Protein AF-A0A2D6SUL9-F1 (afdb_monomer_lite)

Foldseek 3Di:
DLPVVLVVLLVVLVVVLVVLVPDDQADQQLPALVVAPRRLPHPVQVVQAPSSNGGDPCNSVVSNVVSVVVNVVSVD

pLDDT: mean 88.42, std 6.19, range [51.94, 93.88]

Radius of gyration: 15.13 Å; chains: 1; bounding box: 39×23×37 Å

Structure (mmCIF, N/CA/C/O backbone):
data_AF-A0A2D6SUL9-F1
#
_entry.id   AF-A0A2D6SUL9-F1
#
loop_
_atom_site.group_PDB
_atom_site.id
_atom_site.type_symbol
_atom_site.label_atom_id
_atom_site.label_alt_id
_atom_site.label_comp_id
_atom_site.label_asym_id
_atom_site.label_entity_id
_atom_site.label_seq_id
_atom_site.pdbx_PDB_ins_code
_atom_site.Cartn_x
_atom_site.Cartn_y
_atom_site.Cartn_z
_atom_site.occupancy
_atom_site.B_iso_or_equiv
_atom_site.auth_seq_id
_atom_site.auth_comp_id
_atom_site.auth_asym_id
_atom_site.auth_atom_id
_atom_site.pdbx_PDB_model_num
ATOM 1 N N . MET A 1 1 ? -27.726 6.375 17.318 1.00 51.94 1 MET A N 1
ATOM 2 C CA . MET A 1 1 ? -27.703 5.701 15.996 1.00 51.94 1 MET A CA 1
ATOM 3 C C . MET A 1 1 ? -26.323 5.75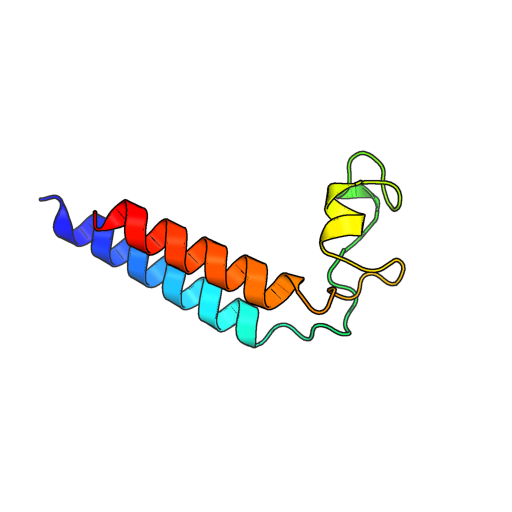8 15.313 1.00 51.94 1 MET A C 1
ATOM 5 O O . MET A 1 1 ? -26.233 5.434 14.140 1.00 51.94 1 MET A O 1
ATOM 9 N N . GLU A 1 2 ? -25.231 6.089 16.020 1.00 60.47 2 GLU A N 1
ATOM 10 C CA . GLU A 1 2 ? -23.908 6.322 15.397 1.00 60.47 2 GLU A CA 1
ATOM 11 C C . GLU A 1 2 ? -23.003 5.076 15.318 1.00 60.47 2 GLU A C 1
ATOM 13 O O . GLU A 1 2 ? -22.107 4.998 14.482 1.00 60.47 2 GLU A O 1
ATOM 18 N N . HIS A 1 3 ? -23.253 4.061 16.149 1.00 70.25 3 HIS A N 1
ATOM 19 C CA . HIS A 1 3 ? -22.443 2.840 16.211 1.00 70.25 3 HIS A CA 1
ATOM 20 C C . HIS A 1 3 ? -22.483 1.916 14.976 1.00 70.25 3 HIS A C 1
ATOM 22 O O . HIS A 1 3 ? -21.422 1.394 14.630 1.00 70.25 3 HIS A O 1
ATOM 28 N N . PRO A 1 4 ? -23.618 1.691 14.276 1.00 83.06 4 PRO A N 1
ATOM 29 C CA . PRO A 1 4 ? -23.633 0.748 13.155 1.00 83.06 4 PRO A CA 1
ATOM 30 C C . PRO A 1 4 ? -22.786 1.238 11.973 1.00 83.06 4 PRO A C 1
ATOM 32 O O . PRO A 1 4 ? -22.117 0.437 11.327 1.00 83.06 4 PRO A O 1
ATOM 35 N N . LEU A 1 5 ? -22.736 2.553 11.732 1.00 86.44 5 LEU A N 1
ATOM 36 C CA . LEU A 1 5 ? -21.917 3.131 10.667 1.00 86.44 5 LEU A CA 1
ATOM 37 C C . LEU A 1 5 ? -20.416 3.007 10.973 1.00 86.44 5 LEU A C 1
ATOM 39 O O . LEU A 1 5 ? -19.648 2.594 10.107 1.00 86.44 5 LEU A O 1
ATOM 43 N N . LYS A 1 6 ? -20.003 3.291 12.218 1.00 87.00 6 LYS A N 1
ATOM 44 C CA . LYS A 1 6 ? -18.608 3.123 12.667 1.00 87.00 6 LYS A CA 1
ATOM 45 C C . LYS A 1 6 ? -18.147 1.667 12.563 1.00 87.00 6 LYS A C 1
ATOM 47 O O . LYS A 1 6 ? -17.027 1.407 12.124 1.00 87.00 6 LYS A O 1
ATOM 52 N N . LEU A 1 7 ? -19.022 0.716 12.901 1.00 88.69 7 LEU A N 1
ATOM 53 C CA . LEU A 1 7 ? -18.760 -0.720 12.761 1.00 88.69 7 LEU A CA 1
ATOM 54 C C . LEU A 1 7 ? -18.578 -1.134 11.298 1.00 88.69 7 LEU A C 1
ATOM 56 O O . LEU A 1 7 ? -17.599 -1.806 10.984 1.00 88.69 7 LEU A O 1
ATOM 60 N N . LEU A 1 8 ? -19.467 -0.695 10.401 1.00 90.06 8 LEU A N 1
ATOM 61 C CA . LEU A 1 8 ? -19.342 -0.964 8.964 1.00 90.06 8 LEU A CA 1
ATOM 62 C C . LEU A 1 8 ? -18.039 -0.396 8.392 1.00 90.06 8 LEU A C 1
ATOM 64 O O . LEU A 1 8 ? -17.335 -1.083 7.654 1.00 90.06 8 LEU A O 1
ATOM 68 N N . PHE A 1 9 ? -17.687 0.832 8.772 1.00 89.25 9 PHE A N 1
ATOM 69 C CA . PHE A 1 9 ? -16.461 1.478 8.311 1.00 89.25 9 PHE A CA 1
ATOM 70 C C . PHE A 1 9 ? -15.210 0.756 8.827 1.00 89.25 9 PHE A C 1
ATOM 72 O O . PHE A 1 9 ? -14.272 0.507 8.074 1.00 89.25 9 PHE A O 1
ATOM 79 N N . THR A 1 10 ? -15.223 0.337 10.094 1.00 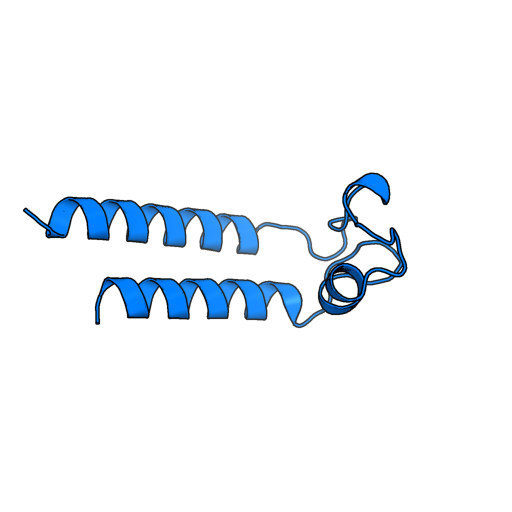90.44 10 THR A N 1
ATOM 80 C CA . THR A 1 10 ? -14.133 -0.447 10.694 1.00 90.44 10 THR A CA 1
ATOM 81 C C . THR A 1 10 ? -13.994 -1.811 10.019 1.00 90.44 10 THR A C 1
ATOM 83 O O . THR A 1 10 ? -12.882 -2.220 9.693 1.00 90.44 10 THR A O 1
ATOM 86 N N . ALA A 1 11 ? -15.106 -2.496 9.740 1.00 91.25 11 ALA A N 1
ATOM 87 C CA . ALA A 1 11 ? -15.096 -3.763 9.014 1.00 91.25 11 ALA A CA 1
ATOM 88 C C . ALA A 1 11 ? -14.504 -3.602 7.603 1.00 91.25 11 ALA A C 1
ATOM 90 O O . ALA A 1 11 ? -13.667 -4.408 7.196 1.00 91.25 11 ALA A O 1
ATOM 91 N N . ALA A 1 12 ? -14.862 -2.531 6.885 1.00 91.50 12 ALA A N 1
ATOM 92 C CA . ALA A 1 12 ? -14.278 -2.216 5.583 1.00 91.50 12 ALA A CA 1
ATOM 93 C C . ALA A 1 12 ? -12.760 -1.969 5.675 1.00 91.50 12 ALA A C 1
ATOM 95 O O . ALA A 1 12 ? -12.001 -2.540 4.891 1.00 91.50 12 ALA A O 1
ATOM 96 N N . ILE A 1 13 ? -12.299 -1.191 6.663 1.00 91.62 13 ILE A N 1
ATOM 97 C CA . ILE A 1 13 ? -10.866 -0.948 6.908 1.00 91.62 13 ILE A CA 1
ATOM 98 C C . ILE A 1 13 ? -10.114 -2.262 7.157 1.00 91.62 13 ILE A C 1
ATOM 100 O O . ILE A 1 13 ? -9.044 -2.481 6.582 1.00 91.62 13 ILE A O 1
ATOM 104 N N . VAL A 1 14 ? -10.664 -3.148 7.993 1.00 91.25 14 VAL A N 1
ATOM 105 C CA . VAL A 1 14 ? -10.052 -4.447 8.310 1.00 91.25 14 VAL A CA 1
ATOM 106 C C . VAL A 1 14 ? -9.956 -5.322 7.063 1.00 91.25 14 VAL A C 1
ATOM 108 O O . VAL A 1 14 ? -8.884 -5.857 6.782 1.00 91.25 14 VAL A O 1
ATOM 111 N N . LEU A 1 15 ? -11.030 -5.426 6.276 1.00 93.12 15 LEU A N 1
ATOM 112 C CA . LEU A 1 15 ? -11.036 -6.220 5.044 1.00 93.12 15 LEU A CA 1
ATOM 113 C C . LEU A 1 15 ? -9.997 -5.723 4.033 1.00 93.12 15 LEU A C 1
ATOM 115 O O . LEU A 1 15 ? -9.241 -6.525 3.483 1.00 93.12 15 LEU A O 1
ATOM 119 N N . VAL A 1 16 ? -9.904 -4.406 3.827 1.00 91.81 16 VAL A N 1
ATOM 120 C CA . VAL A 1 16 ? -8.901 -3.821 2.924 1.00 91.81 16 VAL A CA 1
ATOM 121 C C . VAL A 1 16 ? -7.484 -4.050 3.456 1.00 91.81 16 VAL A C 1
ATOM 123 O O . VAL A 1 16 ? -6.592 -4.408 2.690 1.00 91.81 16 VAL A O 1
ATOM 126 N N . SER A 1 17 ? -7.270 -3.926 4.767 1.00 90.56 17 SER A N 1
ATOM 127 C CA . SER A 1 17 ? -5.965 -4.181 5.394 1.00 90.56 17 SER A CA 1
ATOM 128 C C . SER A 1 17 ? -5.514 -5.634 5.212 1.00 90.56 17 SER A C 1
ATOM 130 O O . SER A 1 17 ? -4.358 -5.889 4.876 1.00 90.56 17 SER A O 1
ATOM 132 N N . ILE A 1 18 ? -6.435 -6.592 5.366 1.00 91.12 18 ILE A N 1
ATOM 133 C CA . ILE A 1 18 ? -6.173 -8.012 5.099 1.00 91.12 18 ILE A CA 1
ATOM 134 C C . ILE A 1 18 ? -5.807 -8.212 3.626 1.00 91.12 18 ILE A C 1
ATOM 136 O O . ILE A 1 18 ? -4.801 -8.857 3.337 1.00 91.12 18 ILE A O 1
ATOM 140 N N . ALA A 1 19 ? -6.563 -7.624 2.694 1.00 90.44 19 ALA A N 1
ATOM 141 C CA . ALA A 1 19 ? -6.261 -7.720 1.266 1.00 90.44 19 ALA A CA 1
ATOM 142 C C . ALA A 1 19 ? -4.850 -7.194 0.944 1.00 90.44 19 ALA A C 1
ATOM 144 O O . ALA A 1 19 ? -4.095 -7.857 0.234 1.00 90.44 19 ALA A O 1
ATOM 145 N N . VAL A 1 20 ? -4.447 -6.063 1.538 1.00 89.19 20 VAL A N 1
ATOM 146 C CA . VAL A 1 20 ? -3.094 -5.503 1.388 1.00 89.19 20 VAL A CA 1
ATOM 147 C C . VAL A 1 20 ? -2.023 -6.499 1.835 1.00 89.19 20 VAL A C 1
ATOM 149 O O . VAL A 1 20 ? -0.998 -6.626 1.163 1.00 89.19 20 VAL A O 1
ATOM 152 N N . CYS A 1 21 ? -2.240 -7.256 2.914 1.00 88.06 21 CYS A N 1
ATOM 153 C CA . CYS A 1 21 ? -1.290 -8.276 3.366 1.00 88.06 21 CYS A CA 1
ATOM 154 C C . CYS A 1 21 ? -1.025 -9.354 2.305 1.00 88.06 21 CYS A C 1
ATOM 156 O O . CYS A 1 21 ? 0.126 -9.777 2.177 1.00 88.06 21 CYS A O 1
ATOM 158 N N . PHE A 1 22 ? -2.021 -9.715 1.494 1.00 90.81 22 PHE A N 1
ATOM 159 C CA . PHE A 1 22 ? -1.899 -10.728 0.439 1.00 90.81 22 PHE A CA 1
ATOM 160 C C . PHE A 1 22 ? -1.351 -10.209 -0.898 1.00 90.81 22 PHE A C 1
ATOM 162 O O . PHE A 1 22 ? -1.009 -11.020 -1.754 1.00 90.81 22 PHE A O 1
ATOM 169 N N . ILE A 1 23 ? -1.206 -8.892 -1.088 1.00 88.69 23 ILE A N 1
ATOM 170 C CA . ILE A 1 23 ? -0.593 -8.343 -2.309 1.00 88.69 23 ILE A CA 1
ATOM 171 C C . ILE A 1 23 ? 0.881 -8.759 -2.380 1.00 88.69 23 ILE A C 1
ATOM 173 O O . ILE A 1 23 ? 1.652 -8.473 -1.454 1.00 88.69 23 ILE A O 1
ATOM 177 N N . ASP A 1 24 ? 1.294 -9.388 -3.481 1.00 89.06 24 ASP A N 1
ATOM 178 C CA . ASP A 1 24 ? 2.704 -9.676 -3.732 1.00 89.06 24 ASP A CA 1
ATOM 179 C C . ASP A 1 24 ? 3.458 -8.374 -4.018 1.00 89.06 24 ASP A C 1
ATOM 181 O O . ASP A 1 24 ? 3.302 -7.754 -5.068 1.00 89.06 24 ASP A O 1
ATOM 185 N N . SER A 1 25 ? 4.318 -7.968 -3.083 1.00 86.00 25 SER A N 1
ATOM 186 C CA . SER A 1 25 ? 5.126 -6.754 -3.208 1.00 86.00 25 SER A CA 1
ATOM 187 C C . SER A 1 25 ? 6.052 -6.760 -4.424 1.00 86.00 25 SER A C 1
ATOM 189 O O . SER A 1 25 ? 6.490 -5.686 -4.828 1.00 86.00 25 SER A O 1
ATOM 191 N N . LYS A 1 26 ? 6.407 -7.936 -4.958 1.00 88.00 26 LYS A N 1
ATOM 192 C CA . LYS A 1 26 ? 7.342 -8.080 -6.082 1.00 88.00 26 LYS A CA 1
ATOM 193 C C . LYS A 1 26 ? 6.664 -7.989 -7.448 1.00 88.00 26 LYS A C 1
ATOM 195 O O . LYS A 1 26 ? 7.370 -7.805 -8.434 1.00 88.00 26 LYS A O 1
ATOM 200 N N . ALA A 1 27 ? 5.340 -8.112 -7.509 1.00 89.56 27 ALA A N 1
ATOM 201 C CA . ALA A 1 27 ? 4.589 -7.926 -8.744 1.00 89.56 27 ALA A CA 1
ATOM 202 C C . ALA A 1 27 ? 4.608 -6.452 -9.187 1.00 89.56 27 ALA A C 1
ATOM 204 O O . ALA A 1 27 ? 4.859 -5.556 -8.374 1.00 89.56 27 ALA A O 1
ATOM 205 N N . ASP A 1 28 ? 4.308 -6.195 -10.463 1.00 88.69 28 ASP A N 1
ATOM 206 C CA . ASP A 1 28 ? 4.061 -4.833 -10.940 1.00 88.69 28 ASP A CA 1
ATOM 207 C C . ASP A 1 28 ? 2.734 -4.320 -10.363 1.00 88.69 28 ASP A C 1
ATOM 209 O O . ASP A 1 28 ? 1.650 -4.584 -10.882 1.00 88.69 28 ASP A O 1
ATOM 213 N N . ASN A 1 29 ? 2.840 -3.606 -9.243 1.00 87.75 29 ASN A N 1
ATOM 214 C CA . ASN A 1 29 ? 1.715 -3.023 -8.519 1.00 87.75 29 ASN A CA 1
ATOM 215 C C . ASN A 1 29 ? 1.509 -1.540 -8.858 1.00 87.75 29 ASN A C 1
ATOM 217 O O . ASN A 1 29 ? 0.535 -0.938 -8.409 1.00 87.75 29 ASN A O 1
ATOM 221 N N . ALA A 1 30 ? 2.428 -0.920 -9.607 1.00 86.88 30 ALA A N 1
ATOM 222 C CA . ALA A 1 30 ? 2.293 0.475 -10.017 1.00 86.88 30 ALA A CA 1
ATOM 223 C C . ALA A 1 30 ? 1.251 0.639 -11.129 1.00 86.88 30 ALA A C 1
ATOM 225 O O . ALA A 1 30 ? 0.686 1.726 -11.269 1.00 86.88 30 ALA A O 1
ATOM 226 N N . GLY A 1 31 ? 1.006 -0.420 -11.906 1.00 87.69 31 GLY A N 1
ATOM 227 C CA . GLY A 1 31 ? 0.106 -0.383 -13.048 1.00 87.69 31 GLY A CA 1
ATOM 228 C C . GLY A 1 31 ? 0.643 0.490 -14.192 1.00 87.69 31 GLY A C 1
ATOM 229 O O . GLY A 1 31 ? 1.765 1.006 -14.129 1.00 87.69 31 GLY A O 1
ATOM 230 N N . PRO A 1 32 ? -0.145 0.665 -15.267 1.00 89.06 32 PRO A N 1
ATOM 231 C CA . PRO A 1 32 ? 0.288 1.415 -16.437 1.00 89.06 32 PRO A CA 1
ATOM 232 C C . PRO A 1 32 ? 0.590 2.882 -16.117 1.00 89.06 32 PRO A C 1
ATOM 234 O O . PRO A 1 32 ? -0.077 3.523 -15.303 1.00 89.06 32 PRO A O 1
ATOM 237 N N . ASP A 1 33 ? 1.576 3.436 -16.828 1.00 88.00 33 ASP A N 1
ATOM 238 C CA . ASP A 1 33 ? 2.060 4.809 -16.637 1.00 88.00 33 ASP A CA 1
ATOM 239 C C . ASP A 1 33 ? 0.945 5.864 -16.794 1.00 88.00 33 ASP A C 1
ATOM 241 O O . ASP A 1 33 ? 1.037 6.939 -16.210 1.00 88.00 33 ASP A O 1
ATOM 245 N N . SER A 1 34 ? -0.142 5.546 -17.507 1.00 87.69 34 SER A N 1
ATOM 246 C CA . SER A 1 34 ? -1.321 6.407 -17.665 1.00 87.69 34 SER A CA 1
ATOM 247 C C . SER A 1 34 ? -2.100 6.668 -16.372 1.00 87.69 34 SER A C 1
ATOM 249 O O . SER A 1 34 ? -2.834 7.650 -16.311 1.00 87.69 34 SER A O 1
ATOM 251 N N . PHE A 1 35 ? -1.961 5.826 -15.338 1.00 87.62 35 PHE A N 1
ATOM 252 C CA . PHE A 1 35 ? -2.562 6.092 -14.022 1.00 87.62 35 PHE A CA 1
ATOM 253 C C . PHE A 1 35 ? -1.866 7.226 -13.268 1.00 87.62 35 PHE A C 1
ATOM 255 O O . PHE A 1 35 ? -2.426 7.784 -12.326 1.00 87.62 35 PHE A O 1
ATOM 262 N N . TRP A 1 36 ? -0.648 7.575 -13.677 1.00 90.88 36 TRP A N 1
ATOM 263 C CA . TRP A 1 36 ? 0.194 8.530 -12.981 1.00 90.88 36 TRP A CA 1
ATOM 264 C C . TRP A 1 36 ? 0.283 9.819 -13.781 1.00 90.88 36 TRP A C 1
ATOM 266 O O . TRP A 1 36 ? 0.611 9.809 -14.967 1.00 90.88 36 TRP A O 1
ATOM 276 N N . ARG A 1 37 ? 0.062 10.958 -13.119 1.00 88.0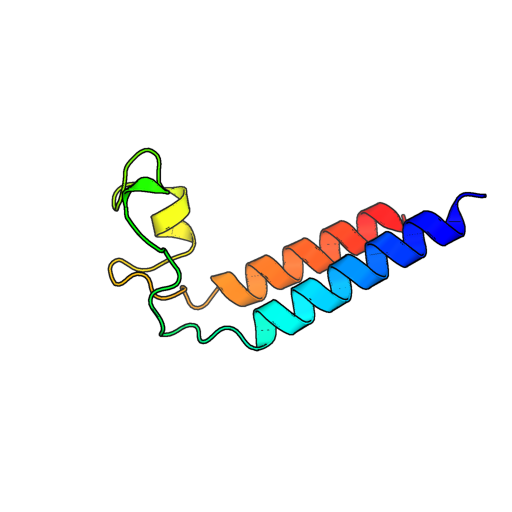6 37 ARG A N 1
ATOM 277 C CA . ARG A 1 37 ? 0.033 12.277 -13.772 1.00 88.06 37 ARG A CA 1
ATOM 278 C C . ARG A 1 37 ? 1.324 12.581 -14.535 1.00 88.06 37 ARG A C 1
ATOM 280 O O . ARG A 1 37 ? 1.287 13.250 -15.562 1.00 88.06 37 ARG A O 1
ATOM 287 N N . PHE A 1 38 ? 2.451 12.073 -14.041 1.00 88.19 38 PHE A N 1
ATOM 288 C CA . PHE A 1 38 ? 3.762 12.195 -14.682 1.00 88.19 38 PHE A CA 1
ATOM 289 C C . PHE A 1 38 ? 4.383 10.836 -15.047 1.00 88.19 38 PHE A C 1
ATOM 291 O O . PHE A 1 38 ? 5.611 10.718 -15.145 1.00 88.19 38 PHE A O 1
ATOM 298 N N . GLY A 1 39 ? 3.562 9.793 -15.214 1.00 88.31 39 GLY A N 1
ATOM 299 C CA . GLY A 1 39 ? 4.031 8.440 -15.513 1.00 88.31 39 GLY A CA 1
ATOM 300 C C . GLY A 1 39 ? 5.056 7.949 -14.492 1.00 88.31 39 GLY A C 1
ATOM 301 O O . GLY A 1 39 ? 4.913 8.134 -13.280 1.00 88.31 39 GLY A O 1
ATOM 302 N N . ARG A 1 40 ? 6.176 7.406 -14.984 1.00 83.75 40 ARG A N 1
ATOM 303 C CA . ARG A 1 40 ? 7.258 6.907 -14.117 1.00 83.75 40 ARG A CA 1
ATOM 304 C C . ARG A 1 40 ? 7.932 7.964 -13.255 1.00 83.75 40 ARG A C 1
ATOM 306 O O . ARG A 1 40 ? 8.549 7.616 -12.249 1.00 83.75 40 ARG A O 1
ATOM 313 N N . ARG A 1 41 ? 7.842 9.237 -13.649 1.00 87.50 41 ARG A N 1
ATOM 314 C CA . ARG A 1 41 ? 8.463 10.362 -12.939 1.00 87.50 41 ARG A CA 1
ATOM 315 C C . ARG A 1 41 ? 7.562 10.938 -11.852 1.00 87.50 41 ARG A C 1
ATOM 317 O O . ARG A 1 41 ? 7.992 11.848 -11.146 1.00 87.50 41 ARG A O 1
ATOM 324 N N . ASP A 1 42 ? 6.355 10.416 -11.674 1.00 90.31 42 ASP A N 1
ATOM 325 C CA . ASP A 1 42 ? 5.480 10.864 -10.600 1.00 90.31 42 ASP A CA 1
ATOM 326 C C . ASP A 1 42 ? 6.137 10.629 -9.227 1.00 90.31 42 ASP A C 1
ATOM 328 O O . ASP A 1 42 ? 6.723 9.574 -8.961 1.00 90.31 42 ASP A O 1
ATOM 332 N N . LEU A 1 43 ? 6.129 11.658 -8.376 1.00 90.12 43 LEU A N 1
ATOM 333 C CA . LEU A 1 43 ? 6.751 11.596 -7.053 1.00 90.12 43 LEU A CA 1
ATOM 334 C C . LEU A 1 43 ? 6.019 10.609 -6.148 1.00 90.12 43 LEU A C 1
ATOM 336 O O . LEU A 1 43 ? 6.674 9.866 -5.420 1.00 90.12 43 LEU A O 1
ATOM 340 N N . VAL A 1 44 ? 4.688 10.556 -6.236 1.00 89.31 44 VAL A N 1
ATOM 341 C CA . VAL A 1 44 ? 3.874 9.640 -5.435 1.00 89.31 44 VAL A CA 1
ATOM 342 C C . VAL A 1 44 ? 4.163 8.208 -5.864 1.00 89.31 44 VAL A C 1
ATOM 344 O O . VAL A 1 44 ? 4.490 7.382 -5.013 1.00 89.31 44 VAL A O 1
ATOM 347 N N . ARG A 1 45 ? 4.180 7.937 -7.180 1.00 91.06 45 ARG A N 1
ATOM 348 C CA . ARG A 1 45 ? 4.568 6.623 -7.726 1.00 91.06 45 ARG A CA 1
ATOM 349 C C . ARG A 1 45 ? 5.931 6.196 -7.213 1.00 91.06 45 ARG A C 1
ATOM 351 O O . ARG A 1 45 ? 6.082 5.079 -6.742 1.00 91.06 45 ARG A O 1
ATOM 358 N N . ARG A 1 46 ? 6.933 7.074 -7.302 1.00 91.31 46 ARG A N 1
ATOM 359 C CA . ARG A 1 46 ? 8.311 6.748 -6.906 1.00 91.31 46 ARG A CA 1
ATOM 360 C C . ARG A 1 46 ? 8.478 6.595 -5.401 1.00 91.31 46 ARG A C 1
ATOM 362 O O . ARG A 1 46 ? 9.390 5.880 -4.988 1.00 91.31 46 ARG A O 1
ATOM 369 N N . LEU A 1 47 ? 7.625 7.232 -4.601 1.00 90.88 47 LEU A N 1
ATOM 370 C CA . LEU A 1 47 ? 7.602 7.070 -3.152 1.00 90.88 47 LEU A CA 1
ATOM 371 C C . LEU A 1 47 ? 7.094 5.679 -2.757 1.00 90.88 47 LEU A C 1
ATOM 373 O O . LEU A 1 47 ? 7.672 5.058 -1.870 1.00 90.88 47 LEU A O 1
ATOM 377 N N . ILE A 1 48 ? 6.056 5.167 -3.425 1.00 91.50 48 ILE A N 1
ATOM 378 C CA . ILE A 1 48 ? 5.418 3.893 -3.050 1.00 91.50 48 ILE A CA 1
ATOM 379 C C . ILE A 1 48 ? 5.910 2.686 -3.866 1.00 91.50 48 ILE A C 1
ATOM 381 O O . ILE A 1 48 ? 5.956 1.564 -3.357 1.00 91.50 48 ILE A O 1
ATOM 385 N N . CYS A 1 49 ? 6.347 2.897 -5.102 1.00 92.50 49 CYS A N 1
ATOM 386 C CA . CYS A 1 49 ? 6.816 1.861 -6.016 1.00 92.50 49 CYS A CA 1
ATOM 387 C C . CYS A 1 49 ? 8.256 2.127 -6.476 1.00 92.50 49 CYS A C 1
ATOM 389 O O . CYS A 1 49 ? 8.763 3.256 -6.487 1.00 92.50 49 CYS A O 1
ATOM 391 N N . ARG A 1 50 ? 8.943 1.051 -6.849 1.00 91.38 50 ARG A N 1
ATOM 392 C CA . ARG A 1 50 ? 10.213 1.070 -7.577 1.00 91.38 50 ARG A CA 1
ATOM 393 C C . ARG A 1 50 ? 9.966 1.322 -9.068 1.00 91.38 50 ARG A C 1
ATOM 395 O O . ARG A 1 50 ? 8.829 1.425 -9.525 1.00 91.38 50 ARG A O 1
ATOM 402 N N . GLU A 1 51 ? 11.043 1.469 -9.834 1.00 88.50 51 GLU A N 1
ATOM 403 C CA . GLU A 1 51 ? 10.952 1.740 -11.276 1.00 88.50 51 GLU A CA 1
ATOM 404 C C . GLU A 1 51 ? 10.322 0.584 -12.061 1.00 88.50 51 GLU A C 1
ATOM 406 O O . GLU A 1 51 ? 9.601 0.843 -13.026 1.00 88.50 51 GL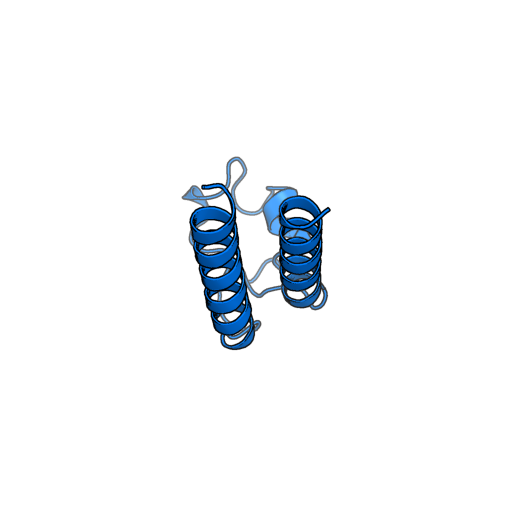U A O 1
ATOM 411 N N . ASP A 1 52 ? 10.534 -0.648 -11.586 1.00 88.94 52 ASP A N 1
ATOM 412 C CA . ASP A 1 52 ? 9.946 -1.903 -12.077 1.00 88.94 52 ASP A CA 1
ATOM 413 C C . ASP A 1 52 ? 8.472 -2.095 -11.673 1.00 88.94 52 ASP A C 1
ATOM 415 O O . ASP A 1 52 ? 7.871 -3.105 -12.018 1.00 88.94 52 ASP A O 1
ATOM 419 N N . GLY A 1 53 ? 7.892 -1.143 -10.933 1.00 88.25 53 GLY A N 1
ATOM 420 C CA . GLY A 1 53 ? 6.503 -1.191 -10.483 1.00 88.25 53 GLY A CA 1
ATOM 421 C C . GLY A 1 53 ? 6.270 -1.988 -9.197 1.00 88.25 53 GLY A C 1
ATOM 422 O O . GLY A 1 53 ? 5.178 -1.919 -8.632 1.00 88.25 53 GLY A O 1
ATOM 423 N N . SER A 1 54 ? 7.294 -2.665 -8.671 1.00 93.44 54 SER A N 1
ATOM 424 C CA . SER A 1 54 ? 7.207 -3.374 -7.393 1.00 93.44 54 SER A CA 1
ATOM 425 C C . SER A 1 54 ? 7.057 -2.405 -6.219 1.00 93.44 54 SER A C 1
ATOM 427 O O . SER A 1 54 ? 7.578 -1.284 -6.232 1.00 93.44 54 SER A O 1
ATOM 429 N N . PHE A 1 55 ? 6.351 -2.817 -5.167 1.00 93.88 55 PHE A N 1
ATOM 430 C CA . PHE A 1 55 ? 6.238 -2.002 -3.962 1.00 93.88 55 PHE A CA 1
ATOM 431 C C . PHE A 1 55 ? 7.581 -1.884 -3.249 1.00 93.88 55 PHE A C 1
ATOM 433 O O . PHE A 1 55 ? 8.353 -2.838 -3.114 1.00 93.88 55 PHE A O 1
ATOM 440 N N . ARG A 1 56 ? 7.851 -0.696 -2.706 1.00 92.44 56 ARG A N 1
ATOM 441 C CA . ARG A 1 56 ? 8.980 -0.516 -1.793 1.00 92.44 56 ARG A CA 1
ATOM 442 C C . ARG A 1 56 ? 8.707 -1.209 -0.459 1.00 92.44 56 ARG A C 1
ATOM 444 O O . ARG A 1 56 ? 7.568 -1.431 -0.055 1.00 92.44 56 ARG A O 1
ATOM 451 N N . ARG A 1 57 ? 9.787 -1.507 0.272 1.00 89.56 57 ARG A N 1
ATOM 452 C CA . ARG A 1 57 ? 9.743 -2.224 1.560 1.00 89.56 57 ARG A CA 1
ATOM 453 C C . ARG A 1 57 ? 8.800 -1.570 2.579 1.00 89.56 57 ARG A C 1
ATOM 455 O O . ARG A 1 57 ? 8.168 -2.277 3.353 1.00 89.56 57 ARG A O 1
ATOM 462 N N . TYR A 1 58 ? 8.723 -0.242 2.581 1.00 90.19 58 TYR A N 1
ATOM 463 C CA . TYR A 1 58 ? 7.917 0.539 3.523 1.00 90.19 58 TYR A CA 1
ATOM 464 C C . TYR A 1 58 ? 6.488 0.824 3.041 1.00 90.19 58 TYR A C 1
ATOM 466 O O . TYR A 1 58 ? 5.682 1.323 3.817 1.00 90.19 58 TYR A O 1
ATOM 474 N N . THR A 1 59 ? 6.137 0.472 1.804 1.00 91.56 59 THR A N 1
ATOM 475 C CA . THR A 1 59 ? 4.825 0.798 1.232 1.00 91.56 59 THR A CA 1
ATOM 476 C C . THR A 1 59 ? 3.702 0.040 1.923 1.00 91.56 59 THR A C 1
ATOM 478 O O . THR A 1 59 ? 2.787 0.659 2.453 1.00 91.56 59 THR A O 1
ATOM 481 N N . LYS A 1 60 ? 3.796 -1.294 2.007 1.00 90.06 60 LYS A N 1
ATOM 482 C CA . LYS A 1 60 ? 2.798 -2.117 2.712 1.00 90.06 60 LYS A CA 1
ATOM 483 C C . LYS A 1 60 ? 2.637 -1.738 4.191 1.00 90.06 60 LYS A C 1
ATOM 485 O O . LYS A 1 60 ? 1.505 -1.473 4.588 1.00 90.06 60 LYS A O 1
ATOM 490 N N . PRO A 1 61 ? 3.705 -1.666 5.014 1.00 91.00 61 PRO A N 1
ATOM 491 C CA . PRO A 1 61 ? 3.542 -1.265 6.409 1.00 91.00 61 PRO A CA 1
ATOM 492 C C . PRO A 1 61 ? 3.046 0.181 6.546 1.00 91.00 61 PRO A C 1
ATOM 494 O O . PRO A 1 61 ? 2.271 0.454 7.454 1.00 91.00 61 PRO A O 1
ATOM 497 N N . GLY A 1 62 ? 3.415 1.089 5.634 1.00 92.38 62 GLY A N 1
ATOM 498 C CA . GLY A 1 62 ? 2.891 2.456 5.607 1.00 92.38 62 GLY A CA 1
ATOM 499 C C . GLY A 1 62 ? 1.386 2.517 5.325 1.00 92.38 62 GLY A C 1
ATOM 500 O O . GLY A 1 62 ? 0.665 3.218 6.028 1.00 92.38 62 GLY A O 1
ATOM 501 N N . ILE A 1 63 ? 0.895 1.735 4.356 1.00 90.88 63 ILE A N 1
ATOM 502 C CA . I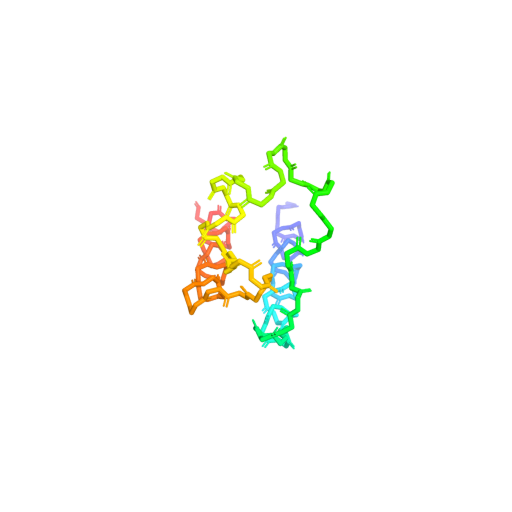LE A 1 63 ? -0.543 1.609 4.061 1.00 90.88 63 ILE A CA 1
ATOM 503 C C . ILE A 1 63 ? -1.298 1.058 5.279 1.00 90.88 63 ILE A C 1
ATOM 505 O O . ILE A 1 63 ? -2.334 1.597 5.658 1.00 90.88 63 ILE A O 1
ATOM 509 N N . LEU A 1 64 ? -0.771 0.014 5.926 1.00 92.38 64 LEU A N 1
ATOM 510 C CA . LEU A 1 64 ? -1.391 -0.563 7.123 1.00 92.38 64 LEU A CA 1
ATOM 511 C C . LEU A 1 64 ? -1.428 0.436 8.286 1.00 92.38 64 LEU A C 1
ATOM 513 O O . LEU A 1 64 ? -2.459 0.573 8.939 1.00 92.38 64 LEU A O 1
ATOM 517 N N . LEU A 1 65 ? -0.340 1.177 8.514 1.00 92.81 65 LEU A N 1
ATOM 518 C CA . LEU A 1 65 ? -0.292 2.227 9.533 1.00 92.81 65 LEU A CA 1
ATOM 519 C C . LEU A 1 65 ? -1.342 3.315 9.265 1.00 92.81 65 LEU A C 1
ATOM 521 O O . LEU A 1 65 ? -2.004 3.775 10.193 1.00 92.81 65 LEU A O 1
ATOM 525 N N . TRP A 1 66 ? -1.530 3.690 7.998 1.00 92.00 66 TRP A N 1
ATOM 526 C CA . TRP A 1 66 ? -2.553 4.651 7.594 1.00 92.00 66 TRP A CA 1
ATOM 527 C C . TRP A 1 66 ? -3.966 4.160 7.922 1.00 92.00 66 TRP A C 1
ATOM 529 O O . TRP A 1 66 ? -4.770 4.908 8.476 1.00 92.00 66 TRP A O 1
ATOM 539 N N . PHE A 1 67 ? -4.262 2.887 7.654 1.00 91.50 67 PHE A N 1
ATOM 540 C CA . PHE A 1 67 ? -5.547 2.285 8.013 1.00 91.50 67 PHE A CA 1
ATOM 541 C C . PHE A 1 67 ? -5.771 2.203 9.525 1.00 91.50 67 PHE A C 1
ATOM 543 O O . PHE A 1 67 ? -6.884 2.452 9.984 1.00 91.50 67 PHE A O 1
ATOM 550 N N . VAL A 1 68 ? -4.726 1.925 10.309 1.00 90.56 68 VAL A N 1
ATOM 551 C CA . VAL A 1 68 ? -4.800 1.971 11.779 1.00 90.56 68 VAL A CA 1
ATOM 552 C C . VAL A 1 68 ? -5.102 3.390 12.267 1.00 90.56 68 VAL A C 1
ATOM 554 O O . VAL A 1 68 ? -5.967 3.566 13.123 1.00 90.56 68 VAL A O 1
ATOM 557 N N . ALA A 1 69 ? -4.451 4.409 11.698 1.00 91.19 69 ALA A N 1
ATOM 558 C CA . ALA A 1 69 ? -4.723 5.806 12.030 1.00 91.19 69 ALA A CA 1
ATOM 559 C C . ALA A 1 69 ? -6.163 6.216 11.668 1.00 91.19 69 ALA A C 1
ATOM 561 O O . ALA A 1 69 ? -6.844 6.846 12.473 1.00 91.19 69 ALA A O 1
ATOM 562 N N . LEU A 1 70 ? -6.661 5.803 10.497 1.00 89.50 70 LEU A N 1
ATOM 563 C CA . LEU A 1 70 ? -8.053 6.024 10.092 1.00 89.50 70 LEU A CA 1
ATOM 564 C C . LEU A 1 70 ? -9.045 5.351 11.042 1.00 89.50 70 LEU A C 1
ATOM 566 O O . LEU A 1 70 ? -10.038 5.966 11.419 1.00 89.50 70 LEU A O 1
ATOM 570 N N . ALA A 1 71 ? -8.773 4.111 11.453 1.00 88.31 71 ALA A N 1
ATOM 571 C CA . ALA A 1 71 ? -9.599 3.431 12.440 1.00 88.31 71 ALA A CA 1
ATOM 572 C C . ALA A 1 71 ? -9.608 4.208 13.765 1.00 88.31 71 ALA A C 1
ATOM 574 O O . ALA A 1 71 ? -10.679 4.441 14.312 1.00 88.31 71 ALA A O 1
ATOM 575 N N . ALA A 1 72 ? -8.453 4.684 14.242 1.00 88.38 72 ALA A N 1
ATOM 576 C CA . ALA A 1 72 ? -8.387 5.501 15.452 1.00 88.38 72 ALA A CA 1
ATOM 577 C C . ALA A 1 72 ? -9.261 6.766 15.342 1.00 88.38 72 ALA A C 1
ATOM 579 O O . ALA A 1 72 ? -10.064 7.008 16.232 1.00 88.38 72 ALA A O 1
ATOM 580 N N . ILE A 1 73 ? -9.202 7.503 14.227 1.00 88.69 73 ILE A N 1
ATOM 581 C CA . ILE A 1 73 ? -10.027 8.710 14.000 1.00 88.69 73 ILE A CA 1
ATOM 582 C C . ILE A 1 73 ? -11.537 8.412 14.026 1.00 88.69 73 ILE A C 1
ATOM 584 O O . ILE A 1 73 ? -12.335 9.257 14.408 1.00 88.69 73 ILE A O 1
ATOM 588 N N . VAL A 1 74 ? -11.973 7.223 13.605 1.00 87.44 74 VAL A N 1
ATOM 589 C CA . VAL A 1 74 ? -13.405 6.863 13.642 1.00 87.44 74 VAL A CA 1
ATOM 590 C C . VAL A 1 74 ? -13.900 6.638 15.079 1.00 87.44 74 VAL A C 1
ATOM 592 O O . VAL A 1 74 ? -15.087 6.841 15.377 1.00 87.44 74 VAL A O 1
ATOM 595 N N . TRP A 1 75 ? -13.006 6.197 15.965 1.00 84.44 75 TRP A N 1
ATOM 596 C CA . TRP A 1 75 ? -13.331 5.781 17.329 1.00 84.44 75 TRP A CA 1
ATOM 597 C C . TRP A 1 75 ? -12.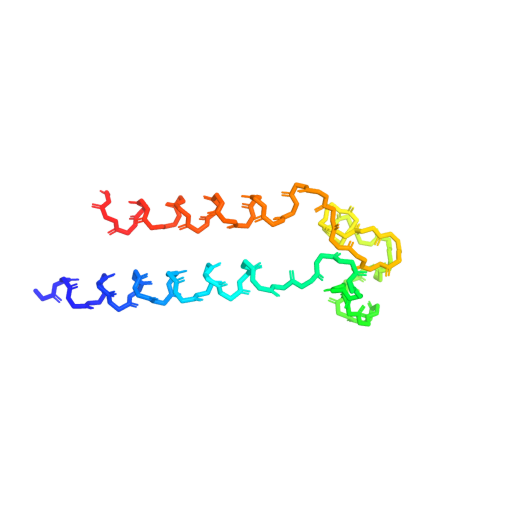981 6.809 18.416 1.00 84.44 75 TRP A C 1
ATOM 599 O O . TRP A 1 75 ? -13.573 6.716 19.492 1.00 84.44 75 TRP A O 1
ATOM 609 N N . PHE A 1 76 ? -12.094 7.768 18.142 1.00 83.62 76 PHE A N 1
ATOM 610 C CA . PHE A 1 76 ? -11.708 8.876 19.028 1.00 83.62 76 PHE A CA 1
ATOM 611 C C . PHE A 1 76 ? -12.266 10.208 18.525 1.00 83.62 76 PHE A C 1
ATOM 613 O O . PHE A 1 76 ? -12.778 10.971 19.373 1.00 83.62 76 PHE A O 1
#

Secondary structure (DSSP, 8-state):
--HHHHHHHHHHHHHHHHHHHHS-TTS--S--GGGSTTGGG-HHHHHHB-TTSPBPTTHHHHHHHHHHHHHHHHH-

Sequence (76 aa):
MEHPLKLLFTAAIVLVSIAVCFIDSKADNAGPDSFWRFGRRDLVRRLICREDGSFRRYTKPGILLWFVALAAIVWF